Protein AF-A0A3D0XAH1-F1 (afdb_monomer)

Mean predicted aligned error: 4.33 Å

Foldseek 3Di:
DELVCLLCLLVDDPSVVCQVPDEAEYEYQDPVSLVSSVVCCVPPVVVSNHHYDYDDDHDDDDDVVVCLVCLVPCVVHVVVDDVVVNVVCVVVVPSPD

Sequence (97 aa):
MGADMFLTLADWKNPKVIFKNAIIAAIPRNDSDKSDMTDYYNRVLKPLGANAVILDNPVEQVSSTYIRDNIDKPELVSNLLDKNVYEYIAKNNIYRK

Secondary structure (DSSP, 8-state):
-BHHHHTTGGGSSSHHHHHHH-EEEEB-SSHHHHHHHHHHIIIIITTTT-EEEE---------HHHHHHTTT-HHHHGGGS-HHHHHHHHHTTTT--

pLDDT: mean 92.5, std 7.47, range [62.44, 98.12]

Nearest PDB structures (foldseek):
  7pqa-assembly1_BBB  TM=5.150E-01  e=2.691E-01  Saccharolobus islandicus REY15A
  7pq6-assembly1_BBB  TM=5.066E-01  e=7.480E-01  Saccharolobus islandicus REY15A
  3qyf-assembly1_B  TM=5.016E-01  e=9.659E-01  Saccharolobus solfataricus
  4xas-assembly1_B  TM=4.203E-01  e=3.696E+00  Homo sapiens
  7e9g-assembly1_S  TM=4.450E-01  e=5.087E+00  Homo sapiens

Solvent-accessible surface area (backbone atoms only — not comparable to full-atom values): 5848 Å² total; per-residue (Å²): 84,45,47,77,61,58,79,46,41,85,76,42,88,66,38,62,60,52,29,76,75,43,72,44,56,32,40,28,80,48,72,70,44,44,51,54,50,51,51,46,36,66,72,49,40,43,79,68,56,39,45,72,47,80,52,90,59,90,56,86,93,76,52,73,65,60,44,47,80,36,60,92,37,58,94,79,33,54,89,79,43,58,66,67,58,51,51,48,34,62,77,66,60,56,72,62,131

Structure (mmCIF, N/CA/C/O backbone):
data_AF-A0A3D0XAH1-F1
#
_entry.id   AF-A0A3D0XAH1-F1
#
loop_
_atom_site.group_PDB
_atom_site.id
_atom_site.type_symbol
_atom_site.label_atom_id
_atom_site.label_alt_id
_atom_site.label_comp_id
_atom_site.label_asym_id
_atom_site.label_entity_id
_atom_site.label_seq_id
_atom_site.pdbx_PDB_ins_code
_atom_site.Cartn_x
_atom_site.Cartn_y
_atom_site.Cartn_z
_atom_site.occupancy
_atom_site.B_iso_or_equiv
_atom_site.auth_seq_id
_atom_site.auth_comp_id
_atom_site.auth_asym_id
_atom_sit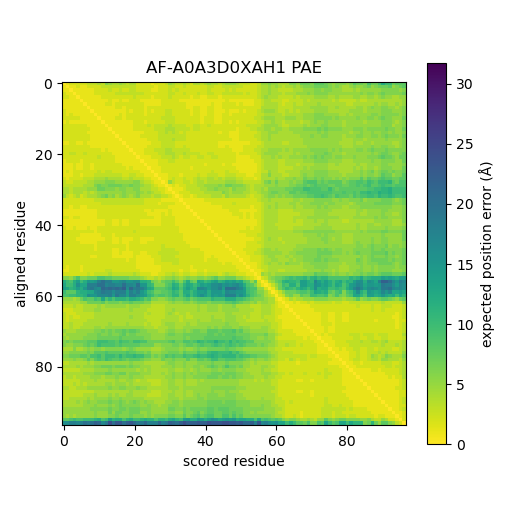e.auth_atom_id
_atom_site.pdbx_PDB_model_num
ATOM 1 N N . MET A 1 1 ? 4.105 2.388 -0.359 1.00 91.81 1 MET A N 1
ATOM 2 C CA . MET A 1 1 ? 3.049 1.358 -0.480 1.00 91.81 1 MET A CA 1
ATOM 3 C C . MET A 1 1 ? 3.544 0.040 0.103 1.00 91.81 1 MET A C 1
ATOM 5 O O . MET A 1 1 ? 4.748 -0.105 0.266 1.00 91.81 1 MET A O 1
ATOM 9 N N . GLY A 1 2 ? 2.647 -0.876 0.468 1.00 91.75 2 GLY A N 1
ATOM 10 C CA . GLY A 1 2 ? 3.013 -2.202 0.983 1.00 91.75 2 GLY A CA 1
ATOM 11 C C . GLY A 1 2 ? 3.373 -3.207 -0.117 1.00 91.75 2 GLY A C 1
ATOM 12 O O . GLY A 1 2 ? 3.204 -2.915 -1.305 1.00 91.75 2 GLY A O 1
ATOM 13 N N . ALA A 1 3 ? 3.850 -4.383 0.301 1.00 91.69 3 ALA A N 1
ATOM 14 C CA . ALA A 1 3 ? 4.232 -5.494 -0.574 1.00 91.69 3 ALA A CA 1
ATOM 15 C C . ALA A 1 3 ? 3.093 -5.963 -1.499 1.00 91.69 3 ALA A C 1
ATOM 17 O O . ALA A 1 3 ? 3.294 -6.126 -2.698 1.00 91.69 3 ALA A O 1
ATOM 18 N N . ASP A 1 4 ? 1.878 -6.093 -0.965 1.00 91.00 4 ASP A N 1
ATOM 19 C CA . ASP A 1 4 ? 0.681 -6.531 -1.696 1.00 91.00 4 ASP A CA 1
ATOM 20 C C . ASP A 1 4 ? 0.361 -5.665 -2.926 1.00 91.00 4 ASP A C 1
ATOM 22 O O . ASP A 1 4 ? 0.143 -6.173 -4.028 1.00 91.00 4 ASP A O 1
ATOM 26 N N . MET A 1 5 ? 0.381 -4.344 -2.764 1.00 95.19 5 MET A N 1
ATOM 27 C CA . MET A 1 5 ? 0.184 -3.418 -3.879 1.00 95.19 5 MET A CA 1
ATOM 28 C C . MET A 1 5 ? 1.391 -3.388 -4.822 1.00 95.19 5 MET A C 1
ATOM 30 O O . MET A 1 5 ? 1.224 -3.229 -6.028 1.00 95.19 5 MET A O 1
ATOM 34 N N . PHE A 1 6 ? 2.608 -3.522 -4.289 1.00 96.75 6 PHE A N 1
ATOM 35 C CA . PHE A 1 6 ? 3.831 -3.467 -5.088 1.00 96.75 6 PHE A CA 1
ATOM 36 C C . PHE A 1 6 ? 3.932 -4.637 -6.074 1.00 96.75 6 PHE A C 1
ATOM 38 O O . PHE A 1 6 ? 4.247 -4.422 -7.243 1.00 96.75 6 PHE A O 1
ATOM 45 N N . LEU A 1 7 ? 3.602 -5.852 -5.627 1.00 96.56 7 LEU A N 1
ATOM 46 C CA . LEU A 1 7 ? 3.682 -7.088 -6.417 1.00 96.56 7 LEU A CA 1
ATOM 47 C C . LEU A 1 7 ? 2.633 -7.188 -7.538 1.00 96.56 7 LEU A C 1
ATOM 49 O O . LEU A 1 7 ? 2.741 -8.053 -8.401 1.00 96.56 7 LEU A O 1
ATOM 53 N N . THR A 1 8 ? 1.637 -6.300 -7.552 1.00 97.62 8 THR A N 1
ATOM 54 C CA . THR A 1 8 ? 0.600 -6.225 -8.599 1.00 97.62 8 THR A CA 1
ATOM 55 C C . THR A 1 8 ? 0.716 -4.966 -9.457 1.00 97.62 8 THR A C 1
ATOM 57 O O . THR A 1 8 ? -0.099 -4.737 -10.348 1.00 97.62 8 THR A O 1
ATOM 60 N N . LEU A 1 9 ? 1.723 -4.123 -9.212 1.00 97.75 9 LEU A N 1
ATOM 61 C CA . LEU A 1 9 ? 1.793 -2.778 -9.782 1.00 97.75 9 LEU A CA 1
ATOM 62 C C . LEU A 1 9 ? 1.890 -2.767 -11.317 1.00 97.75 9 LEU A C 1
ATOM 64 O O . LEU A 1 9 ? 1.412 -1.826 -11.950 1.00 97.75 9 LEU A O 1
ATOM 68 N N . ALA A 1 10 ? 2.477 -3.800 -11.931 1.00 97.44 10 ALA A N 1
ATOM 69 C CA . ALA A 1 10 ? 2.541 -3.913 -13.390 1.00 97.44 10 ALA A CA 1
ATOM 70 C C . ALA A 1 10 ? 1.170 -4.170 -14.044 1.00 97.44 10 ALA A C 1
ATOM 72 O O . ALA A 1 10 ? 0.998 -3.853 -15.220 1.00 97.44 10 ALA A O 1
ATOM 73 N N . ASP A 1 11 ? 0.199 -4.683 -13.28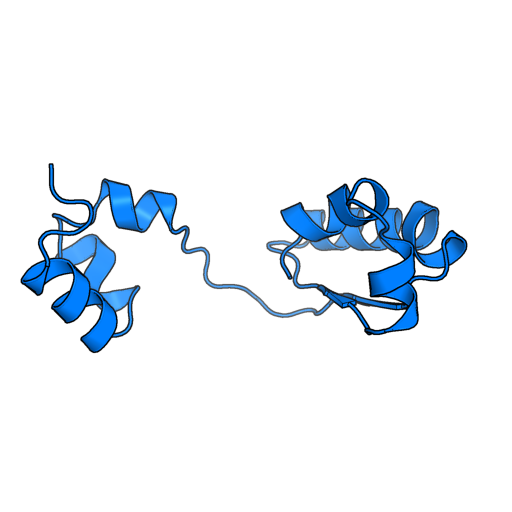5 1.00 97.75 11 ASP A N 1
ATOM 74 C CA . ASP A 1 11 ? -1.141 -5.024 -13.776 1.00 97.75 11 ASP A CA 1
ATOM 75 C C . ASP A 1 11 ? -2.138 -3.869 -13.609 1.00 97.75 11 ASP A C 1
ATOM 77 O O . ASP A 1 11 ? -3.287 -3.938 -14.054 1.00 97.75 11 ASP A O 1
ATOM 81 N N . TRP A 1 12 ? -1.717 -2.778 -12.963 1.00 97.75 12 TRP A N 1
ATOM 82 C CA . TRP A 1 12 ? -2.565 -1.609 -12.767 1.00 97.75 12 TRP A CA 1
ATOM 83 C C . TRP A 1 12 ? -2.887 -0.943 -14.101 1.00 97.75 12 TRP A C 1
ATOM 85 O O . TRP A 1 12 ? -2.142 -1.022 -15.075 1.00 97.75 12 TRP A O 1
ATOM 95 N N . LYS A 1 13 ? -3.999 -0.208 -14.152 1.00 98.00 13 LYS A N 1
ATOM 96 C CA . LYS A 1 13 ? -4.368 0.547 -15.350 1.00 98.00 13 LYS A CA 1
ATOM 97 C C . LYS A 1 13 ? -3.302 1.605 -15.663 1.00 98.00 13 LYS A C 1
ATOM 99 O O . LYS A 1 13 ? -3.119 2.545 -14.896 1.00 98.00 13 LYS A O 1
ATOM 104 N N . ASN A 1 14 ? -2.673 1.496 -16.835 1.00 97.44 14 ASN A N 1
ATOM 105 C CA . ASN A 1 14 ? -1.642 2.418 -17.331 1.00 97.44 14 ASN A CA 1
ATOM 106 C C . ASN A 1 14 ? -0.471 2.620 -16.340 1.00 97.44 14 ASN A C 1
ATOM 108 O O . ASN A 1 14 ? -0.156 3.759 -15.981 1.00 97.44 14 ASN A O 1
ATOM 112 N N . PRO A 1 15 ? 0.237 1.552 -15.937 1.00 97.50 15 PRO A N 1
ATOM 113 C CA . PRO A 1 15 ? 1.199 1.610 -14.833 1.00 97.50 15 PRO A CA 1
ATOM 114 C C . PRO A 1 15 ? 2.414 2.484 -15.185 1.00 97.50 15 PRO A C 1
ATOM 116 O O . PRO A 1 15 ? 2.974 3.175 -14.338 1.00 97.50 15 PRO A O 1
ATOM 119 N N . LYS A 1 16 ? 2.745 2.577 -16.481 1.00 97.75 16 LYS A N 1
ATOM 120 C CA . LYS A 1 16 ? 3.798 3.456 -17.011 1.00 97.75 16 LYS A CA 1
ATOM 121 C C . LYS A 1 16 ? 3.571 4.940 -16.710 1.00 97.75 16 LYS A C 1
ATOM 123 O O . LYS A 1 16 ? 4.538 5.694 -16.651 1.00 97.75 16 LYS A O 1
ATOM 128 N N . VAL A 1 17 ? 2.322 5.374 -16.507 1.00 98.06 17 VAL A N 1
ATOM 129 C CA . VAL A 1 17 ? 2.037 6.750 -16.070 1.00 98.06 17 VAL A CA 1
ATOM 130 C C . VAL A 1 17 ? 2.576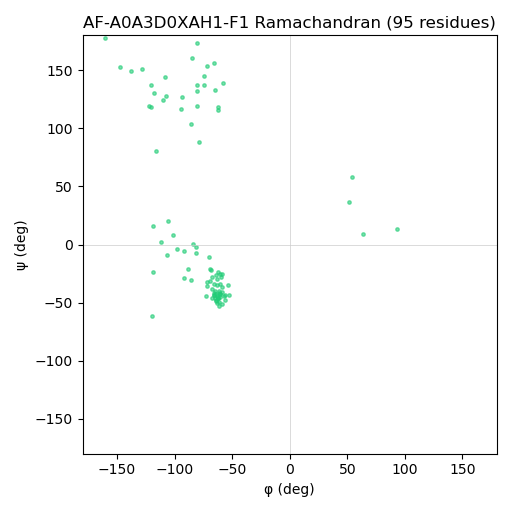 6.967 -14.659 1.00 98.06 17 VAL A C 1
ATOM 132 O O . VAL A 1 17 ? 3.210 7.986 -14.414 1.00 98.06 17 VAL A O 1
ATOM 135 N N . ILE A 1 18 ? 2.408 6.004 -13.754 1.00 97.94 18 ILE A N 1
ATOM 136 C CA . ILE A 1 18 ? 2.978 6.072 -12.402 1.00 97.94 18 ILE A CA 1
ATOM 137 C C . ILE A 1 18 ? 4.506 6.061 -12.492 1.00 97.94 18 ILE A C 1
ATOM 139 O O . ILE A 1 18 ? 5.155 6.933 -11.925 1.00 97.94 18 ILE A O 1
ATOM 143 N N . PHE A 1 19 ? 5.071 5.142 -13.282 1.00 97.50 19 PHE A N 1
ATOM 144 C CA . PHE A 1 19 ? 6.525 4.974 -13.424 1.00 97.50 19 PHE A CA 1
ATOM 145 C C . PHE A 1 19 ? 7.226 6.240 -13.922 1.00 97.50 19 PHE A C 1
ATOM 147 O O . PHE A 1 19 ? 8.320 6.560 -13.471 1.00 97.50 19 PHE A O 1
ATOM 154 N N . LYS A 1 20 ? 6.578 6.984 -14.826 1.00 97.94 20 LYS A N 1
ATOM 155 C CA . LYS A 1 20 ? 7.098 8.253 -15.346 1.00 97.94 20 LYS A CA 1
ATOM 156 C C . LYS A 1 20 ? 7.045 9.389 -14.319 1.00 97.94 20 LYS A C 1
ATOM 158 O O . LYS A 1 20 ? 7.868 10.296 -14.391 1.00 97.94 20 LYS A O 1
ATOM 163 N N . ASN A 1 21 ? 6.055 9.387 -13.427 1.00 98.00 21 ASN A N 1
ATOM 164 C CA . ASN A 1 21 ? 5.736 10.545 -12.586 1.00 98.00 21 ASN A CA 1
ATOM 165 C C . ASN A 1 21 ? 6.143 10.382 -11.115 1.00 98.00 21 ASN A C 1
ATOM 167 O O . ASN A 1 21 ? 6.055 11.351 -10.366 1.00 98.00 21 ASN A O 1
ATOM 171 N N . ALA A 1 22 ? 6.564 9.191 -10.680 1.00 97.56 22 ALA A N 1
ATOM 172 C CA . ALA A 1 22 ? 6.863 8.931 -9.278 1.00 97.56 22 ALA A CA 1
ATOM 173 C C . ALA A 1 22 ? 7.989 7.910 -9.080 1.00 97.56 22 ALA A C 1
ATOM 175 O O . ALA A 1 22 ? 8.179 6.993 -9.879 1.00 97.56 22 ALA A O 1
ATOM 176 N N . ILE A 1 23 ? 8.679 8.045 -7.945 1.00 97.94 23 ILE A N 1
ATOM 177 C CA . ILE A 1 23 ? 9.514 6.988 -7.374 1.00 97.94 23 ILE A CA 1
ATOM 178 C C . ILE A 1 23 ? 8.654 6.212 -6.380 1.00 97.94 23 ILE A C 1
ATOM 180 O O . ILE A 1 23 ? 8.039 6.791 -5.483 1.00 97.94 23 ILE A O 1
ATOM 184 N N . ILE A 1 24 ? 8.602 4.897 -6.537 1.00 97.56 24 ILE A N 1
ATOM 185 C CA . ILE A 1 24 ? 7.763 4.026 -5.722 1.00 97.56 24 ILE A CA 1
ATOM 186 C C . ILE A 1 24 ? 8.520 3.648 -4.450 1.00 97.56 24 ILE A C 1
ATOM 188 O O . ILE A 1 24 ? 9.402 2.794 -4.475 1.00 97.56 24 ILE A O 1
ATOM 192 N N . ALA A 1 25 ? 8.168 4.260 -3.322 1.00 95.75 25 ALA A N 1
ATOM 193 C CA . ALA A 1 25 ? 8.636 3.810 -2.014 1.00 95.75 25 ALA A CA 1
ATOM 194 C C . ALA A 1 25 ? 7.787 2.619 -1.548 1.00 95.75 25 ALA A C 1
ATOM 196 O O . ALA A 1 25 ? 6.567 2.748 -1.382 1.00 95.75 25 ALA A O 1
ATOM 197 N N . ALA A 1 26 ? 8.415 1.467 -1.342 1.00 94.31 26 ALA A N 1
ATOM 198 C CA . ALA A 1 26 ? 7.761 0.219 -0.986 1.00 94.31 26 ALA A CA 1
ATOM 199 C C . ALA A 1 26 ? 8.289 -0.305 0.357 1.00 94.31 26 ALA A C 1
ATOM 201 O O . ALA A 1 26 ? 9.487 -0.238 0.618 1.00 94.31 26 ALA A O 1
ATOM 202 N N . ILE A 1 27 ? 7.398 -0.790 1.221 1.00 91.75 27 ILE A N 1
ATOM 203 C CA . ILE A 1 27 ? 7.740 -1.267 2.566 1.00 91.75 27 ILE A CA 1
ATOM 204 C C . ILE A 1 27 ? 7.332 -2.746 2.676 1.00 91.75 27 ILE 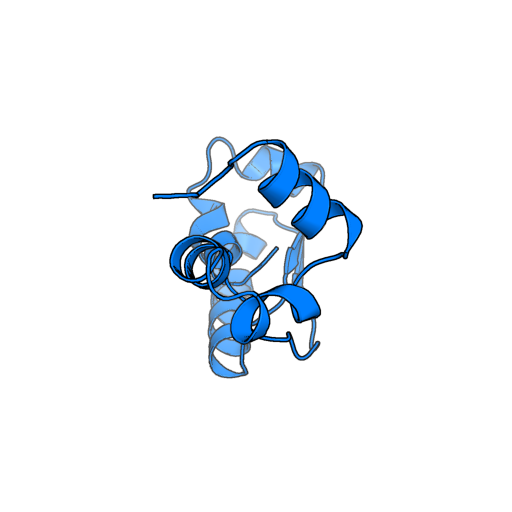A C 1
ATOM 206 O O . ILE A 1 27 ? 6.140 -3.039 2.511 1.00 91.75 27 ILE A O 1
ATOM 210 N N . PRO A 1 28 ? 8.281 -3.669 2.916 1.00 90.19 28 PRO A N 1
ATOM 211 C CA . PRO A 1 28 ? 7.989 -5.082 3.146 1.00 90.19 28 PRO A CA 1
ATOM 212 C C . PRO A 1 28 ? 7.347 -5.291 4.527 1.00 90.19 28 PRO A C 1
ATOM 214 O O . PRO A 1 28 ? 7.572 -4.497 5.441 1.00 90.19 28 PRO A O 1
ATOM 217 N N . ARG A 1 29 ? 6.547 -6.354 4.711 1.00 84.25 29 ARG A N 1
ATOM 218 C CA . ARG A 1 29 ? 6.006 -6.699 6.045 1.00 84.25 29 ARG A CA 1
ATOM 219 C C . ARG A 1 29 ? 6.937 -7.603 6.851 1.00 84.25 29 ARG A C 1
ATOM 221 O O . ARG A 1 29 ? 6.782 -7.687 8.068 1.00 84.25 29 ARG A O 1
ATOM 228 N N . ASN A 1 30 ? 7.838 -8.311 6.175 1.00 84.56 30 ASN A N 1
ATOM 229 C CA . ASN A 1 30 ? 8.808 -9.253 6.728 1.00 84.56 30 ASN A CA 1
ATOM 230 C C . ASN A 1 30 ? 9.959 -9.475 5.718 1.00 84.56 30 ASN A C 1
ATOM 232 O O . ASN A 1 30 ? 9.931 -8.948 4.603 1.00 84.56 30 ASN A O 1
ATOM 236 N N . ASP A 1 31 ? 10.959 -10.274 6.090 1.00 83.06 31 ASP A N 1
ATOM 237 C CA . ASP A 1 31 ? 12.118 -10.535 5.225 1.00 83.06 31 ASP A CA 1
ATOM 238 C C . ASP A 1 31 ? 11.765 -11.309 3.945 1.00 83.06 31 ASP A C 1
ATOM 240 O O . ASP A 1 31 ? 12.350 -11.045 2.893 1.00 83.06 31 ASP A O 1
ATOM 244 N N . SER A 1 32 ? 10.786 -12.224 3.995 1.00 85.12 32 SER A N 1
ATOM 245 C CA . SER A 1 32 ? 10.321 -12.933 2.794 1.00 85.12 32 SER A CA 1
ATOM 246 C C . SER A 1 32 ? 9.709 -11.974 1.771 1.00 85.12 32 SER A C 1
ATOM 248 O O . SER A 1 32 ? 10.090 -12.013 0.604 1.00 85.12 32 SER A O 1
ATOM 250 N N . ASP A 1 33 ? 8.867 -11.036 2.216 1.00 87.25 33 ASP A N 1
ATOM 251 C CA . ASP A 1 33 ? 8.280 -9.995 1.369 1.00 87.25 33 ASP A CA 1
ATOM 252 C C . ASP A 1 33 ? 9.380 -9.152 0.719 1.00 87.25 33 ASP A C 1
ATOM 254 O O . ASP A 1 33 ? 9.293 -8.811 -0.458 1.00 87.25 33 ASP A O 1
ATOM 258 N N . LYS A 1 34 ? 10.437 -8.812 1.467 1.00 91.19 34 LYS A N 1
ATOM 259 C CA . LYS A 1 34 ? 11.555 -8.019 0.942 1.00 91.19 34 LYS A CA 1
ATOM 260 C C . LYS A 1 34 ? 12.247 -8.734 -0.217 1.00 91.19 34 LYS A C 1
ATOM 262 O O . LYS A 1 34 ? 12.557 -8.085 -1.221 1.00 91.19 34 LYS A O 1
ATOM 267 N N . SER A 1 35 ? 12.469 -10.043 -0.090 1.00 92.44 35 SER A N 1
ATOM 268 C CA . SER A 1 35 ? 13.041 -10.865 -1.160 1.00 92.44 35 SER A CA 1
ATOM 269 C C . SER A 1 35 ? 12.134 -10.863 -2.390 1.00 92.44 35 SER A C 1
ATOM 271 O O . SER A 1 35 ? 12.571 -10.465 -3.470 1.00 92.44 35 SER A O 1
ATOM 273 N N . ASP A 1 36 ? 10.853 -11.191 -2.210 1.00 94.75 36 ASP A N 1
ATOM 274 C CA . ASP A 1 36 ? 9.877 -11.274 -3.302 1.00 94.75 36 ASP A CA 1
ATOM 275 C C . ASP A 1 36 ? 9.712 -9.931 -4.028 1.00 94.75 36 ASP A C 1
ATOM 277 O O . ASP A 1 36 ? 9.693 -9.863 -5.260 1.00 94.75 36 ASP A O 1
ATOM 281 N N . MET A 1 37 ? 9.655 -8.828 -3.278 1.00 95.69 37 MET A N 1
ATOM 282 C CA . MET A 1 37 ? 9.587 -7.476 -3.835 1.00 95.69 37 MET A CA 1
ATOM 283 C C . MET A 1 37 ? 10.855 -7.113 -4.609 1.00 95.69 37 MET A C 1
ATOM 285 O O . MET A 1 37 ? 10.769 -6.486 -5.667 1.00 95.69 37 MET A O 1
ATOM 289 N N . THR A 1 38 ? 12.030 -7.495 -4.107 1.00 96.12 38 THR A N 1
ATOM 290 C CA . THR A 1 38 ? 13.311 -7.218 -4.776 1.00 96.12 38 THR A CA 1
ATOM 291 C C . THR A 1 38 ? 13.403 -7.978 -6.095 1.00 96.12 38 THR A C 1
ATOM 293 O O . THR A 1 38 ? 13.766 -7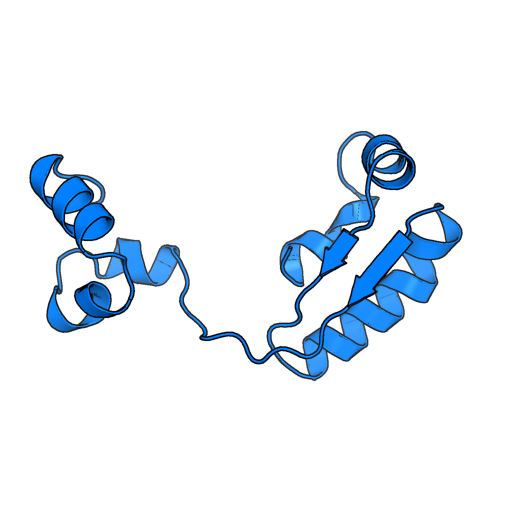.397 -7.125 1.00 96.12 38 THR A O 1
ATOM 296 N N . ASP A 1 39 ? 13.004 -9.247 -6.097 1.00 97.56 39 ASP A N 1
ATOM 297 C CA . ASP A 1 39 ? 12.974 -10.082 -7.295 1.00 97.56 39 ASP A CA 1
ATOM 298 C C . ASP A 1 39 ? 11.960 -9.566 -8.318 1.00 97.56 39 ASP A C 1
ATOM 300 O O . ASP A 1 39 ? 12.296 -9.399 -9.498 1.00 97.56 39 ASP A O 1
ATOM 304 N N . TYR A 1 40 ? 10.746 -9.229 -7.877 1.00 97.94 40 TYR A N 1
ATOM 305 C CA . TYR A 1 40 ? 9.713 -8.654 -8.738 1.00 97.94 40 TYR A CA 1
ATOM 306 C C . TYR A 1 40 ? 10.144 -7.309 -9.335 1.00 97.94 40 TYR A C 1
ATOM 308 O O . TYR A 1 40 ? 9.967 -7.070 -10.534 1.00 97.94 40 TYR A O 1
ATOM 316 N N . TYR A 1 41 ? 10.778 -6.443 -8.540 1.00 98.06 41 TYR A N 1
ATOM 317 C CA . TYR A 1 41 ? 11.313 -5.177 -9.033 1.00 98.06 41 TYR A CA 1
ATOM 318 C C . TYR A 1 41 ? 12.332 -5.399 -10.152 1.00 98.06 41 TYR A C 1
ATOM 320 O O . TYR A 1 41 ? 12.198 -4.818 -11.231 1.00 98.06 41 TYR A O 1
ATOM 328 N N . ASN A 1 42 ? 13.324 -6.261 -9.922 1.00 98.12 42 ASN A N 1
ATOM 329 C CA . ASN A 1 42 ? 14.398 -6.498 -10.882 1.00 98.12 42 ASN A CA 1
ATOM 330 C C . ASN A 1 42 ? 13.907 -7.183 -12.163 1.00 98.12 42 ASN A C 1
ATOM 332 O O . ASN A 1 42 ? 14.381 -6.849 -13.250 1.00 98.12 42 ASN A O 1
ATOM 336 N N . ARG A 1 43 ? 12.962 -8.123 -12.050 1.00 98.06 43 ARG A N 1
ATOM 337 C CA . ARG A 1 43 ? 12.477 -8.917 -13.188 1.00 98.06 43 ARG A CA 1
ATOM 338 C C . ARG A 1 43 ? 11.354 -8.254 -13.978 1.00 98.06 43 ARG A C 1
ATOM 340 O O . ARG A 1 43 ? 11.245 -8.518 -15.172 1.00 98.06 43 ARG A O 1
ATOM 347 N N . VAL A 1 44 ? 10.515 -7.444 -13.332 1.00 97.94 44 VAL A N 1
ATOM 348 C CA . VAL A 1 44 ? 9.272 -6.928 -13.928 1.00 97.94 44 VAL A CA 1
ATOM 349 C C . VAL A 1 44 ? 9.274 -5.406 -13.989 1.00 97.94 44 VAL A C 1
ATOM 351 O O . VAL A 1 44 ? 9.242 -4.833 -15.076 1.00 97.94 44 VAL A O 1
ATOM 354 N N . LEU A 1 45 ? 9.342 -4.725 -12.846 1.00 98.12 45 LEU A N 1
ATOM 355 C CA . LEU A 1 45 ? 9.096 -3.279 -12.795 1.00 98.12 45 LEU A CA 1
ATOM 356 C C . LEU A 1 45 ? 10.239 -2.450 -13.398 1.00 98.12 45 LEU A C 1
ATOM 358 O O . LEU A 1 45 ? 9.988 -1.529 -14.179 1.00 98.12 45 LEU A O 1
ATOM 362 N N . LYS A 1 46 ? 11.494 -2.782 -13.078 1.00 97.75 46 LYS A N 1
ATOM 363 C CA . LYS A 1 46 ? 12.675 -2.061 -13.568 1.00 97.75 46 LYS A CA 1
ATOM 364 C C . LYS A 1 46 ? 12.804 -2.137 -15.099 1.00 97.75 46 LYS A C 1
ATOM 366 O O . LYS A 1 46 ? 12.957 -1.079 -15.710 1.00 97.75 46 LYS A O 1
ATOM 371 N N . PRO A 1 47 ? 12.650 -3.306 -15.760 1.00 98.00 47 PRO A N 1
ATOM 372 C CA . PRO A 1 47 ? 12.589 -3.380 -17.225 1.00 98.00 47 PRO A CA 1
ATOM 373 C C . PRO A 1 47 ? 11.437 -2.582 -17.856 1.00 98.00 47 PRO A C 1
ATOM 375 O O . PRO A 1 47 ? 11.557 -2.119 -18.988 1.00 98.00 47 PRO A O 1
ATOM 378 N N . LEU A 1 48 ? 10.327 -2.390 -17.135 1.00 96.88 48 LEU A N 1
ATOM 379 C CA . LEU A 1 48 ? 9.187 -1.586 -17.591 1.00 96.88 48 LEU A CA 1
ATOM 380 C C . LEU A 1 48 ? 9.377 -0.071 -17.394 1.00 96.88 48 LEU A C 1
ATOM 382 O O . LEU A 1 48 ? 8.510 0.703 -17.814 1.00 96.88 48 LEU A O 1
ATOM 386 N N . GLY A 1 49 ? 10.500 0.354 -16.804 1.00 97.56 49 GLY A N 1
ATOM 387 C CA . GLY A 1 49 ? 10.861 1.757 -16.594 1.00 97.56 49 GLY A CA 1
ATOM 388 C C . GLY A 1 49 ? 10.449 2.327 -15.237 1.00 97.56 49 GLY A C 1
ATOM 389 O O . GLY A 1 49 ? 10.465 3.544 -15.071 1.00 97.56 49 GLY A O 1
ATOM 390 N N . ALA A 1 50 ? 10.061 1.486 -14.276 1.00 98.00 50 ALA A N 1
ATOM 391 C CA . ALA A 1 50 ? 9.765 1.935 -12.921 1.00 98.00 50 ALA A CA 1
ATOM 392 C C . ALA A 1 50 ? 11.044 2.267 -12.142 1.00 98.00 50 ALA A C 1
ATOM 394 O O . ALA A 1 50 ? 12.052 1.567 -12.251 1.00 98.00 50 ALA A O 1
ATOM 395 N N . ASN A 1 51 ? 10.961 3.283 -11.283 1.00 97.69 51 ASN A N 1
ATOM 396 C CA . ASN A 1 51 ? 11.949 3.546 -10.244 1.00 97.69 51 ASN A CA 1
ATOM 397 C C . ASN A 1 51 ? 11.321 3.250 -8.879 1.00 97.69 51 ASN A C 1
ATOM 399 O O . ASN A 1 51 ? 10.271 3.809 -8.557 1.00 97.69 51 ASN A O 1
ATOM 403 N N . ALA A 1 52 ? 11.939 2.373 -8.090 1.00 96.94 52 ALA A N 1
ATOM 404 C CA . ALA A 1 52 ? 11.430 1.984 -6.784 1.00 96.94 52 ALA A CA 1
ATOM 405 C C . ALA A 1 52 ? 12.539 1.885 -5.734 1.00 96.94 52 ALA A C 1
ATOM 407 O O . ALA A 1 52 ? 13.674 1.519 -6.037 1.00 96.94 52 ALA A O 1
ATOM 408 N N . VAL A 1 53 ? 12.169 2.171 -4.487 1.00 96.06 53 VAL A N 1
ATOM 409 C CA . VAL A 1 53 ? 13.003 2.014 -3.294 1.00 96.06 53 VAL A CA 1
ATOM 410 C C . VAL A 1 53 ? 12.273 1.083 -2.335 1.00 96.06 53 VAL A C 1
ATOM 412 O O . VAL A 1 53 ? 11.166 1.399 -1.902 1.00 96.06 53 VAL A O 1
ATOM 415 N N . ILE A 1 54 ? 12.888 -0.052 -2.004 1.00 94.75 54 ILE A N 1
ATOM 416 C CA . ILE A 1 54 ? 12.377 -1.000 -1.007 1.00 94.75 54 ILE A CA 1
ATOM 417 C C . ILE A 1 54 ? 13.046 -0.666 0.329 1.00 94.75 54 ILE A C 1
ATOM 419 O O . ILE A 1 54 ? 14.270 -0.716 0.439 1.00 94.75 54 ILE A O 1
ATOM 423 N N . LEU A 1 55 ? 12.247 -0.259 1.313 1.00 91.62 55 LEU A N 1
ATOM 424 C CA . LEU A 1 55 ? 12.704 0.185 2.631 1.00 91.62 55 LEU A CA 1
ATOM 425 C C . LEU A 1 55 ? 12.912 -0.999 3.586 1.00 91.62 55 LEU A C 1
ATOM 427 O O . LEU A 1 55 ? 12.349 -2.069 3.380 1.00 91.62 55 LEU A O 1
ATOM 431 N N . ASP A 1 56 ? 13.695 -0.786 4.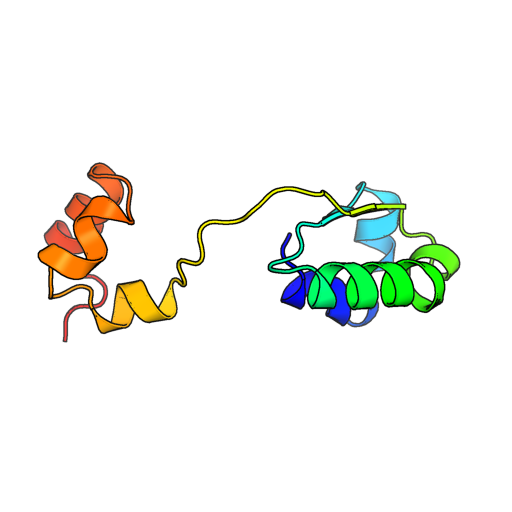646 1.00 82.06 56 ASP A N 1
ATOM 432 C CA . ASP A 1 56 ? 14.059 -1.816 5.637 1.00 82.06 56 ASP A CA 1
ATOM 433 C C . ASP A 1 56 ? 13.332 -1.656 6.984 1.00 82.06 56 ASP A C 1
ATOM 435 O O . ASP A 1 56 ? 13.802 -2.094 8.030 1.00 82.06 56 ASP A O 1
ATOM 439 N N . ASN A 1 57 ? 12.208 -0.936 6.992 1.00 71.62 57 ASN A N 1
ATOM 440 C CA . ASN A 1 57 ? 11.541 -0.578 8.237 1.00 71.62 57 ASN A CA 1
ATOM 441 C C . ASN A 1 57 ? 10.686 -1.734 8.776 1.00 71.62 57 ASN A C 1
ATOM 443 O O . ASN A 1 57 ? 9.844 -2.249 8.036 1.00 71.62 57 ASN A O 1
ATOM 447 N N . PRO A 1 58 ? 10.794 -2.068 10.075 1.00 62.44 58 PRO A N 1
ATOM 448 C CA . PRO A 1 58 ? 9.810 -2.915 10.730 1.00 62.44 58 PRO A CA 1
ATOM 449 C C . PRO A 1 58 ? 8.461 -2.186 10.760 1.00 62.44 58 PRO A C 1
ATOM 451 O O . PRO A 1 58 ? 8.385 -1.004 11.103 1.00 62.44 58 PRO A O 1
ATOM 454 N N . VAL A 1 59 ? 7.392 -2.885 10.381 1.00 67.62 59 VAL A N 1
ATOM 455 C CA . VAL A 1 59 ? 6.025 -2.350 10.384 1.00 67.62 59 VAL A CA 1
ATOM 456 C C . VAL A 1 59 ? 5.253 -2.989 11.528 1.00 67.62 59 VAL A C 1
ATOM 458 O O . VAL A 1 59 ? 5.181 -4.215 11.616 1.00 67.62 59 VAL A O 1
ATOM 461 N N . GLU A 1 60 ? 4.631 -2.170 12.379 1.00 67.31 60 GLU A N 1
ATOM 462 C CA . GLU A 1 60 ? 3.614 -2.665 13.305 1.00 67.31 60 GLU A CA 1
ATOM 463 C C . GLU A 1 60 ? 2.444 -3.243 12.504 1.00 67.31 60 GLU A C 1
ATOM 465 O O . GLU A 1 60 ? 1.774 -2.548 11.734 1.00 67.31 60 GLU A O 1
ATOM 470 N N . GLN A 1 61 ? 2.222 -4.549 12.643 1.00 71.81 61 GLN A N 1
ATOM 471 C CA . GLN A 1 61 ? 1.209 -5.249 11.867 1.00 71.81 61 GLN A CA 1
ATOM 472 C C . GLN A 1 61 ? -0.185 -5.007 12.446 1.00 71.81 61 GLN A C 1
ATOM 474 O O . GLN A 1 61 ? -0.702 -5.791 13.237 1.00 71.81 61 GLN A O 1
ATOM 479 N N . VAL A 1 62 ? -0.820 -3.931 11.991 1.00 83.50 62 VAL A N 1
ATOM 480 C CA . VAL A 1 62 ? -2.247 -3.682 12.189 1.00 83.50 62 VAL A CA 1
ATOM 481 C C . VAL A 1 62 ? -2.957 -3.634 10.844 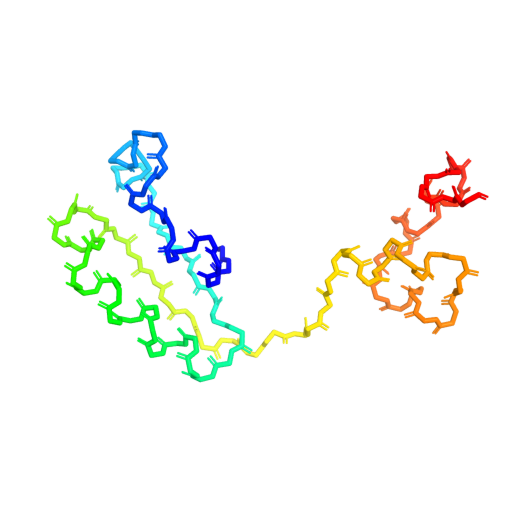1.00 83.50 62 VAL A C 1
ATOM 483 O O . VAL A 1 62 ? -2.530 -2.948 9.918 1.00 83.50 62 VAL A O 1
ATOM 486 N N . SER A 1 63 ? -4.062 -4.373 10.726 1.00 88.12 63 SER A N 1
ATOM 487 C CA . SER A 1 63 ? -4.899 -4.359 9.525 1.00 88.12 63 SER A CA 1
ATOM 488 C C . SER A 1 63 ? -6.223 -3.650 9.788 1.00 88.12 63 SER A C 1
ATOM 490 O O . SER A 1 63 ? -6.834 -3.799 10.847 1.00 88.12 63 SER A O 1
ATOM 492 N N . SER A 1 64 ? -6.729 -2.922 8.791 1.00 91.81 64 SER A N 1
ATOM 493 C CA . SER A 1 64 ? -8.049 -2.289 8.898 1.00 91.81 64 SER A CA 1
ATOM 494 C C . SER A 1 64 ? -9.181 -3.310 9.032 1.00 91.81 64 SER A C 1
ATOM 496 O O . SER A 1 64 ? -10.216 -2.987 9.601 1.00 91.81 64 SER A O 1
ATOM 498 N N . THR A 1 65 ? -9.003 -4.535 8.526 1.00 92.75 65 THR A N 1
ATOM 499 C CA . THR A 1 65 ? -9.963 -5.630 8.728 1.00 92.75 65 THR A CA 1
ATOM 500 C C . THR A 1 65 ? -10.067 -5.990 10.204 1.00 92.75 65 THR A C 1
ATOM 502 O O . THR A 1 65 ? -11.163 -5.945 10.749 1.00 92.75 65 THR A O 1
ATOM 505 N N . TYR A 1 66 ? -8.929 -6.203 10.876 1.00 93.81 66 TYR A N 1
ATOM 506 C CA . TYR A 1 66 ? -8.903 -6.453 12.318 1.00 93.81 66 TYR 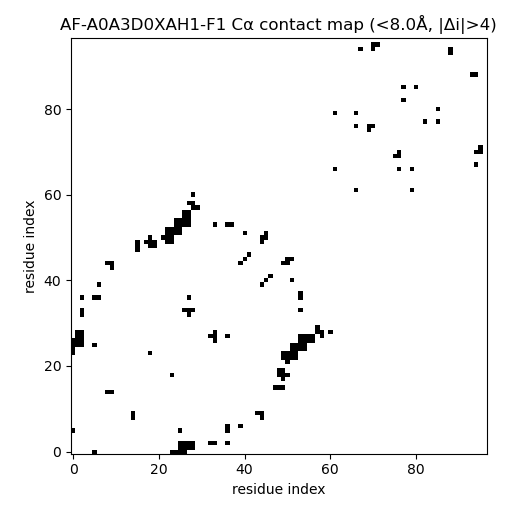A CA 1
ATOM 507 C C . TYR A 1 66 ? -9.587 -5.332 13.112 1.00 93.81 66 TYR A C 1
ATOM 509 O O . TYR A 1 66 ? -10.380 -5.614 14.008 1.00 93.81 66 TYR A O 1
ATOM 517 N N . ILE A 1 67 ? -9.320 -4.070 12.753 1.00 94.94 67 ILE A N 1
ATOM 518 C CA . ILE A 1 67 ? -9.934 -2.906 13.406 1.00 94.94 67 ILE A CA 1
ATOM 519 C C . ILE A 1 67 ? -11.455 -2.915 13.239 1.00 94.94 67 ILE A C 1
ATOM 521 O O . ILE A 1 67 ? -12.163 -2.754 14.226 1.00 94.94 67 ILE A O 1
ATOM 525 N N . ARG A 1 68 ? -11.972 -3.108 12.018 1.00 95.06 68 ARG A N 1
ATOM 526 C CA . ARG A 1 68 ? -13.425 -3.126 11.774 1.00 95.06 68 ARG A CA 1
ATOM 527 C C . ARG A 1 68 ? -14.109 -4.285 12.496 1.00 95.06 68 ARG A C 1
ATOM 529 O O . ARG A 1 68 ? -15.150 -4.076 13.103 1.00 95.06 68 ARG A O 1
ATOM 536 N N . ASP A 1 69 ? -13.505 -5.471 12.478 1.00 94.50 69 ASP A N 1
ATOM 537 C CA . ASP A 1 69 ? -14.077 -6.671 13.099 1.00 94.50 69 ASP A CA 1
ATOM 538 C C . ASP A 1 69 ? -14.108 -6.594 14.636 1.00 94.50 69 ASP A C 1
ATOM 540 O O . ASP A 1 69 ? -14.899 -7.290 15.276 1.00 94.50 69 ASP A O 1
ATOM 544 N N . ASN A 1 70 ? -13.262 -5.747 15.234 1.00 93.94 70 ASN A N 1
ATOM 545 C CA . ASN A 1 70 ? -13.136 -5.573 16.683 1.00 93.94 70 ASN A CA 1
ATOM 546 C C . ASN A 1 70 ? -13.470 -4.148 17.153 1.00 93.94 70 ASN A C 1
ATOM 548 O O . ASN A 1 70 ? -13.138 -3.794 18.281 1.00 93.94 70 ASN A O 1
ATOM 552 N N . ILE A 1 71 ? -14.135 -3.327 16.332 1.00 94.19 71 ILE A N 1
ATOM 553 C CA . ILE A 1 71 ? -14.371 -1.907 16.650 1.00 94.19 71 ILE A CA 1
ATOM 554 C C . ILE A 1 71 ? -15.221 -1.703 17.916 1.00 94.19 71 ILE A C 1
ATOM 556 O O . ILE A 1 71 ? -15.125 -0.672 18.581 1.00 94.19 71 ILE A O 1
ATOM 560 N N . ASP A 1 72 ? -16.021 -2.712 18.268 1.00 92.12 72 ASP A N 1
ATOM 561 C CA . ASP A 1 72 ? -16.866 -2.754 19.465 1.00 92.12 72 ASP A CA 1
ATOM 562 C C . ASP A 1 72 ? -16.131 -3.223 20.732 1.00 92.12 72 ASP A C 1
ATOM 564 O O . ASP A 1 72 ? -16.742 -3.295 21.796 1.00 92.12 72 ASP A O 1
ATOM 568 N N . LYS A 1 73 ? -14.830 -3.525 20.635 1.00 93.38 73 LYS A N 1
ATOM 569 C CA . LYS A 1 73 ? -13.955 -3.959 21.735 1.00 93.38 73 LYS A CA 1
ATOM 570 C C . LYS A 1 73 ? -12.847 -2.922 21.956 1.00 93.38 73 LYS A C 1
ATOM 572 O O . LYS A 1 73 ? -11.741 -3.092 21.428 1.00 93.38 73 LYS A O 1
ATOM 577 N N . PRO A 1 74 ? -13.121 -1.813 22.673 1.00 88.75 74 PRO A N 1
ATOM 578 C CA . PRO A 1 74 ? -12.191 -0.691 22.811 1.00 88.75 74 PRO A CA 1
ATOM 579 C C . PRO A 1 74 ? -10.801 -1.108 23.302 1.00 88.75 74 PRO A C 1
ATOM 581 O O . PRO A 1 74 ? -9.799 -0.553 22.854 1.00 88.75 74 PRO A O 1
ATOM 584 N N . GLU A 1 75 ? -10.730 -2.111 24.175 1.00 92.31 75 GLU A N 1
ATOM 585 C CA . GLU A 1 75 ? -9.498 -2.683 24.718 1.00 92.31 75 GLU A CA 1
ATOM 586 C C . GLU A 1 75 ? -8.572 -3.285 23.651 1.00 92.31 75 GLU A C 1
ATOM 588 O O . GLU A 1 75 ? -7.361 -3.328 23.857 1.00 92.31 75 GLU A O 1
ATOM 593 N N . LEU A 1 76 ? -9.117 -3.705 22.504 1.00 90.75 76 LEU A N 1
ATOM 594 C CA . LEU A 1 76 ? -8.343 -4.262 21.394 1.00 90.75 76 LEU A CA 1
ATOM 595 C C . LEU A 1 76 ? -7.921 -3.210 20.365 1.00 90.75 76 LEU A C 1
ATOM 597 O O . LEU A 1 76 ? -6.911 -3.408 19.698 1.00 90.75 76 LEU A O 1
ATOM 601 N N . VAL A 1 77 ? -8.684 -2.123 20.194 1.00 92.44 77 VAL A N 1
ATOM 602 C CA . VAL A 1 77 ? -8.530 -1.212 19.038 1.00 92.44 77 VAL A CA 1
ATOM 603 C C . VAL A 1 77 ? -8.157 0.227 19.383 1.00 92.44 77 VAL A C 1
ATOM 605 O O . VAL A 1 77 ? -7.597 0.914 18.533 1.00 92.44 77 VAL A O 1
ATOM 608 N N . SER A 1 78 ? -8.442 0.709 20.597 1.00 86.31 78 SER A N 1
ATOM 609 C CA . SER A 1 78 ? -8.263 2.130 20.953 1.00 86.31 78 SER A CA 1
ATOM 610 C C . SER A 1 78 ? -6.809 2.599 20.880 1.00 86.31 78 SER A C 1
ATOM 612 O O . SER A 1 78 ? -6.560 3.719 20.451 1.00 86.31 78 SER A O 1
ATOM 614 N N . ASN A 1 79 ? -5.855 1.729 21.219 1.00 90.56 79 ASN A N 1
ATOM 615 C CA . ASN A 1 79 ? -4.421 2.023 21.125 1.00 90.56 79 ASN A CA 1
ATOM 616 C C . ASN A 1 79 ? -3.851 1.843 19.705 1.00 90.56 79 ASN A C 1
ATOM 618 O O . ASN A 1 79 ? -2.691 2.163 19.472 1.00 90.56 79 ASN A O 1
ATOM 622 N N . LEU A 1 80 ? -4.643 1.312 18.766 1.00 92.69 80 LEU A N 1
ATOM 623 C CA . LEU A 1 80 ? -4.234 1.043 17.380 1.00 92.69 80 LEU A CA 1
ATOM 624 C C . LEU A 1 80 ? -4.662 2.156 16.413 1.00 92.69 80 LEU A C 1
ATOM 626 O O . LEU A 1 80 ? -4.381 2.094 15.216 1.00 92.69 80 LEU A O 1
ATOM 630 N N . LEU A 1 81 ? -5.394 3.146 16.917 1.00 93.06 81 LEU A N 1
ATOM 631 C CA . LEU A 1 81 ? -5.942 4.258 16.160 1.00 93.06 81 LEU A CA 1
ATOM 63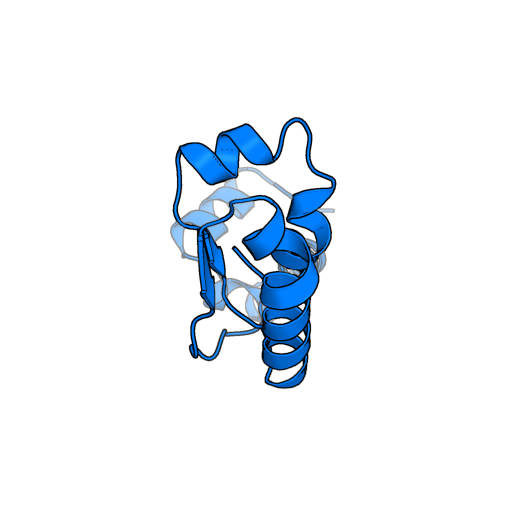2 C C . LEU A 1 81 ? -5.565 5.569 16.834 1.00 93.06 81 LEU A C 1
ATOM 634 O O . LEU A 1 81 ? -5.462 5.654 18.055 1.00 93.06 81 LEU A O 1
ATOM 638 N N . ASP A 1 82 ? -5.451 6.625 16.033 1.00 94.19 82 ASP A N 1
ATOM 639 C CA . ASP A 1 82 ? -5.486 7.969 16.591 1.00 94.19 82 ASP A CA 1
ATOM 640 C C . ASP A 1 82 ? -6.801 8.175 17.360 1.00 94.19 82 ASP A C 1
ATOM 642 O O . ASP A 1 82 ? -7.883 7.783 16.903 1.00 94.19 82 ASP A O 1
ATOM 646 N N . LYS A 1 83 ? -6.708 8.827 18.521 1.00 94.00 83 LYS A N 1
ATOM 647 C CA . LYS A 1 83 ? -7.852 9.078 19.402 1.00 94.00 83 LYS A CA 1
ATOM 648 C C . LYS A 1 83 ? -9.014 9.746 18.660 1.00 94.00 83 LYS A C 1
ATOM 650 O O . LYS A 1 83 ? -10.159 9.323 18.820 1.00 94.00 83 LYS A O 1
ATOM 655 N N . ASN A 1 84 ? -8.735 10.745 17.821 1.00 96.25 84 ASN A N 1
ATOM 656 C CA . ASN A 1 84 ? -9.780 11.481 17.108 1.00 96.25 84 ASN A CA 1
ATOM 657 C C . ASN A 1 84 ? -10.457 10.609 16.042 1.00 96.25 84 ASN A C 1
ATOM 659 O O . ASN A 1 84 ? -11.649 10.765 15.783 1.00 96.25 84 ASN A O 1
ATOM 663 N N . VAL A 1 85 ? -9.722 9.664 15.443 1.00 95.81 85 VAL A N 1
ATOM 664 C CA . VAL A 1 85 ? -10.281 8.692 14.490 1.00 95.81 85 VAL A CA 1
ATOM 665 C C . VAL A 1 85 ? -11.237 7.740 15.205 1.00 95.81 85 VAL A C 1
ATOM 667 O O . VAL A 1 85 ? -12.353 7.522 14.729 1.00 95.81 85 VAL A O 1
ATOM 670 N N . TYR A 1 86 ? -10.840 7.213 16.364 1.00 93.88 86 TYR A N 1
ATOM 671 C CA . TYR A 1 86 ? -11.700 6.340 17.163 1.00 93.88 86 TYR A CA 1
ATOM 672 C C . TYR A 1 86 ? -12.974 7.065 17.633 1.00 93.88 86 TYR A C 1
ATOM 674 O O . TYR A 1 86 ? -14.083 6.550 17.463 1.00 93.88 86 TYR A O 1
ATOM 682 N N . GLU A 1 87 ? -12.841 8.289 18.151 1.00 94.12 87 GLU A N 1
ATOM 683 C CA . GLU A 1 87 ? -13.979 9.120 18.567 1.00 94.12 87 GLU A CA 1
ATOM 684 C C . GLU A 1 87 ? -14.918 9.443 17.400 1.00 94.12 87 GLU A C 1
ATOM 686 O O . GLU A 1 87 ? -16.141 9.389 17.555 1.00 94.12 87 GLU A O 1
ATOM 691 N N . TYR A 1 88 ? -14.374 9.720 16.212 1.00 96.69 88 TYR A N 1
ATOM 692 C CA . TYR A 1 88 ? -15.172 9.947 15.010 1.00 96.69 88 TYR A CA 1
ATOM 693 C C . TYR A 1 88 ? -15.985 8.707 14.622 1.00 96.69 88 TYR A C 1
ATOM 695 O O . TYR A 1 88 ? -17.181 8.819 14.343 1.00 96.69 88 TYR A O 1
ATOM 703 N N . ILE A 1 89 ? -15.363 7.525 14.633 1.00 95.31 89 ILE A N 1
ATOM 704 C CA . ILE A 1 89 ? -16.039 6.256 14.335 1.00 95.31 89 ILE A CA 1
ATOM 705 C C . ILE A 1 89 ? -17.175 6.004 15.336 1.00 95.31 89 ILE A C 1
ATOM 707 O O . ILE A 1 89 ? -18.284 5.659 14.924 1.00 95.31 89 ILE A O 1
ATOM 711 N N . ALA A 1 90 ? -16.924 6.224 16.631 1.00 92.00 90 ALA A N 1
ATOM 712 C CA . ALA A 1 90 ? -17.923 6.061 17.685 1.00 92.00 90 ALA A CA 1
ATOM 713 C C . ALA A 1 90 ? -19.090 7.050 17.544 1.00 92.00 90 ALA A C 1
ATOM 715 O O . ALA A 1 90 ? -20.244 6.634 17.551 1.00 92.00 90 ALA A O 1
ATOM 716 N N . LYS A 1 91 ? -18.804 8.343 17.346 1.00 95.50 91 LYS A N 1
ATOM 717 C CA . LYS A 1 91 ? -19.826 9.392 17.202 1.00 95.50 91 LYS A CA 1
ATOM 718 C C . LYS A 1 91 ? -20.750 9.164 16.002 1.00 95.50 91 LYS A C 1
ATOM 720 O O . LYS A 1 91 ? -21.920 9.529 16.063 1.00 95.50 91 LYS A O 1
ATOM 725 N N . ASN A 1 92 ? -20.223 8.601 14.915 1.00 97.12 92 ASN A N 1
ATOM 726 C CA . ASN A 1 92 ? -20.953 8.418 13.659 1.00 97.12 92 ASN A CA 1
ATOM 727 C C . ASN A 1 92 ? -21.462 6.981 13.442 1.00 97.12 92 ASN A C 1
ATOM 729 O O . ASN A 1 92 ? -21.950 6.682 12.357 1.00 97.12 92 ASN A O 1
ATOM 733 N N . ASN A 1 93 ? -21.352 6.092 14.438 1.00 94.25 93 ASN A N 1
ATOM 734 C CA . ASN A 1 93 ? -21.772 4.685 14.349 1.00 94.25 93 ASN A CA 1
ATOM 735 C C . ASN A 1 93 ? -21.203 3.932 13.127 1.00 94.25 93 ASN A C 1
ATOM 737 O O . ASN A 1 93 ? -21.874 3.094 12.527 1.00 94.25 93 ASN A O 1
ATOM 741 N N . ILE A 1 94 ? -19.958 4.220 12.741 1.00 95.75 94 ILE A N 1
ATOM 742 C CA . ILE A 1 94 ? -19.323 3.574 11.584 1.00 95.75 94 ILE A CA 1
ATOM 743 C C . ILE A 1 94 ? -18.811 2.189 12.007 1.00 95.75 94 ILE A C 1
ATOM 745 O O . ILE A 1 94 ? -18.229 2.048 13.079 1.00 95.75 94 ILE A O 1
ATOM 749 N N . TYR A 1 95 ? -19.010 1.171 11.162 1.00 94.38 95 TYR A N 1
ATOM 750 C CA . TYR A 1 95 ? -18.574 -0.221 11.385 1.00 94.38 95 TYR A CA 1
ATOM 751 C C . TYR A 1 95 ? -19.212 -0.939 12.589 1.00 94.38 95 TYR A C 1
ATOM 753 O O . TYR A 1 95 ? -18.799 -2.050 12.910 1.00 94.38 95 TYR A O 1
ATOM 761 N N . ARG A 1 96 ? -20.223 -0.336 13.225 1.00 84.81 96 ARG A N 1
ATOM 762 C CA . ARG A 1 96 ? -21.017 -0.960 14.291 1.00 84.81 96 ARG A CA 1
ATOM 763 C C . ARG A 1 96 ? -21.968 -1.990 13.680 1.00 84.81 96 ARG A C 1
ATOM 765 O O . ARG A 1 96 ? -22.535 -1.728 12.616 1.00 84.81 96 ARG A O 1
ATOM 772 N N . LYS A 1 97 ? -22.100 -3.153 14.318 1.00 66.81 97 LYS A N 1
ATOM 773 C CA . LYS A 1 97 ? -23.127 -4.144 13.962 1.00 66.81 97 LYS A CA 1
ATOM 774 C C . LYS A 1 97 ? -24.488 -3.770 14.529 1.00 66.81 97 LYS A C 1
ATOM 776 O O . LYS A 1 97 ? -24.523 -3.201 15.640 1.00 66.81 97 LYS A O 1
#

Radius of gyration: 17.46 Å; Cα contacts (8 Å, |Δi|>4): 97; chains: 1; bounding box: 38×24×42 Å